Protein AF-Q0BJ98-F1 (afdb_monomer_lite)

InterPro domains:
  IPR025459 Domain of unknown function DUF4279 [PF14106] (2-120)

Radius of gyration: 15.41 Å; chains: 1; bounding box: 39×26×39 Å

pLDDT: mean 92.99, std 4.81, range [72.38, 98.06]

Structure (mmCIF, N/CA/C/O backbone):
data_AF-Q0BJ98-F1
#
_entry.id   AF-Q0BJ98-F1
#
loop_
_atom_site.group_PDB
_atom_site.id
_atom_site.type_symbol
_atom_site.label_atom_id
_atom_site.label_alt_id
_atom_site.label_comp_id
_atom_site.label_asym_id
_atom_site.label_entity_id
_atom_site.label_seq_id
_atom_site.pdbx_PDB_ins_code
_atom_site.Cartn_x
_atom_site.Cartn_y
_atom_site.Cartn_z
_atom_site.occupancy
_atom_site.B_iso_or_equiv
_atom_site.auth_seq_id
_atom_site.auth_comp_id
_atom_site.auth_asym_id
_atom_site.auth_atom_id
_atom_site.pdbx_PDB_model_num
ATOM 1 N N . MET A 1 1 ? -12.342 4.374 11.510 1.00 84.12 1 MET A N 1
ATOM 2 C CA . MET A 1 1 ? -12.083 2.915 11.490 1.00 84.12 1 MET A CA 1
ATOM 3 C C . MET A 1 1 ? -10.706 2.599 12.081 1.00 84.12 1 MET A C 1
ATOM 5 O O . MET A 1 1 ? -9.793 3.388 11.858 1.00 84.12 1 MET A O 1
ATOM 9 N N . HIS A 1 2 ? -10.560 1.517 12.860 1.00 93.19 2 HIS A N 1
ATOM 10 C CA . HIS A 1 2 ? -9.269 1.068 13.419 1.00 93.19 2 HIS A CA 1
ATOM 11 C C . HIS A 1 2 ? -8.462 0.279 12.363 1.00 93.19 2 HIS A C 1
ATOM 13 O O . HIS A 1 2 ? -9.100 -0.462 11.607 1.00 93.19 2 HIS A O 1
ATOM 19 N N . PRO A 1 3 ? -7.113 0.384 12.302 1.00 94.12 3 PRO A N 1
ATOM 20 C CA . PRO A 1 3 ? -6.293 -0.299 11.290 1.00 94.12 3 PRO A CA 1
ATOM 21 C C . PRO A 1 3 ? -6.543 -1.806 11.155 1.00 94.12 3 PRO A C 1
ATOM 23 O O . PRO A 1 3 ? -6.595 -2.307 10.038 1.00 94.12 3 PRO A O 1
ATOM 26 N N . ASP A 1 4 ? -6.784 -2.517 12.259 1.00 95.00 4 ASP A N 1
ATOM 27 C CA . ASP A 1 4 ? -6.998 -3.978 12.253 1.00 95.00 4 ASP A CA 1
ATOM 28 C C . ASP A 1 4 ? -8.205 -4.427 11.418 1.00 95.00 4 ASP A C 1
ATOM 30 O O . ASP A 1 4 ? -8.258 -5.568 10.962 1.00 95.00 4 ASP A O 1
ATOM 34 N N . THR A 1 5 ? -9.150 -3.521 11.157 1.00 94.94 5 THR A N 1
ATOM 35 C CA . THR A 1 5 ? -10.287 -3.791 10.263 1.00 94.94 5 THR A CA 1
ATOM 36 C C . THR A 1 5 ? -9.808 -4.148 8.854 1.00 94.94 5 THR A C 1
ATOM 38 O O . THR A 1 5 ? -10.396 -5.010 8.205 1.00 94.94 5 THR A O 1
ATOM 41 N N . TRP A 1 6 ? -8.720 -3.522 8.393 1.00 96.19 6 TRP A N 1
ATOM 42 C CA . TRP A 1 6 ? -8.119 -3.792 7.088 1.00 96.19 6 TRP A CA 1
ATOM 43 C C . TRP A 1 6 ? -7.315 -5.091 7.086 1.00 96.19 6 TRP A C 1
ATOM 45 O O . TRP A 1 6 ? -7.363 -5.821 6.103 1.00 96.19 6 TRP A O 1
ATOM 55 N N . THR A 1 7 ? -6.666 -5.441 8.201 1.00 96.62 7 THR A N 1
ATOM 56 C CA . THR A 1 7 ? -6.035 -6.761 8.377 1.00 96.62 7 THR A CA 1
ATOM 57 C C . THR A 1 7 ? -7.073 -7.873 8.241 1.00 96.62 7 THR A C 1
ATOM 59 O O . THR A 1 7 ? -6.883 -8.798 7.456 1.00 96.62 7 THR A O 1
ATOM 62 N N . ALA A 1 8 ? -8.199 -7.754 8.954 1.00 95.75 8 ALA A N 1
ATOM 63 C CA . ALA A 1 8 ? -9.292 -8.723 8.885 1.00 95.75 8 ALA A CA 1
ATOM 64 C C . ALA A 1 8 ? -9.922 -8.794 7.485 1.00 95.75 8 ALA A C 1
ATOM 66 O O . ALA A 1 8 ? -10.319 -9.863 7.039 1.00 95.75 8 ALA A O 1
ATOM 67 N N . PHE A 1 9 ? -9.998 -7.661 6.785 1.00 95.44 9 PHE A N 1
ATOM 68 C CA . PHE A 1 9 ? -10.544 -7.600 5.435 1.00 95.44 9 PHE A CA 1
ATOM 69 C C . PHE A 1 9 ? -9.643 -8.245 4.382 1.00 95.44 9 PHE A C 1
ATOM 71 O O . PHE A 1 9 ? -10.079 -9.092 3.604 1.00 95.44 9 PHE A O 1
ATOM 78 N N . PHE A 1 10 ? -8.381 -7.823 4.333 1.00 95.75 10 PHE A N 1
ATOM 79 C CA . PHE A 1 10 ? -7.454 -8.286 3.313 1.00 95.75 10 PHE A CA 1
ATOM 80 C C . PHE A 1 10 ? -6.919 -9.686 3.617 1.00 95.75 10 PHE A C 1
ATOM 82 O O . PHE A 1 10 ? -6.514 -10.379 2.686 1.00 95.75 10 PHE A O 1
ATOM 89 N N . GLY A 1 11 ? -6.939 -10.113 4.886 1.00 96.38 11 GLY A N 1
ATOM 90 C CA . GLY A 1 11 ? -6.283 -11.343 5.335 1.00 96.38 11 GLY A CA 1
ATOM 91 C C . GLY A 1 11 ? -4.756 -11.226 5.307 1.00 96.38 11 GLY A C 1
ATOM 92 O O . GLY A 1 11 ? -4.046 -12.225 5.208 1.00 96.38 11 GLY A O 1
ATOM 93 N N . VAL A 1 12 ? -4.238 -9.996 5.343 1.00 96.12 12 VAL A N 1
ATOM 94 C CA . VAL A 1 12 ? -2.815 -9.674 5.202 1.00 96.12 12 VAL A CA 1
ATOM 95 C C . VAL A 1 12 ? -2.359 -8.915 6.435 1.00 96.12 12 VAL A C 1
ATOM 97 O O . VAL A 1 12 ? -3.031 -7.985 6.875 1.00 96.12 12 VAL A O 1
ATOM 100 N N . PHE A 1 13 ? -1.200 -9.281 6.979 1.00 95.19 13 PHE A N 1
ATOM 101 C CA . PHE A 1 13 ? -0.564 -8.482 8.019 1.00 95.19 13 PHE A CA 1
ATOM 102 C C . PHE A 1 13 ? 0.113 -7.249 7.405 1.00 95.19 13 PHE A C 1
ATOM 104 O O . PHE A 1 13 ? 0.873 -7.394 6.444 1.00 95.19 13 PHE A O 1
ATOM 111 N N . PRO A 1 14 ? -0.151 -6.043 7.935 1.00 95.88 14 PRO A N 1
ATOM 112 C CA . PRO A 1 14 ? 0.465 -4.821 7.442 1.00 95.88 14 PRO A CA 1
ATOM 113 C C . PRO A 1 14 ? 1.960 -4.799 7.751 1.00 95.88 14 PRO A C 1
ATOM 115 O O . PRO A 1 14 ? 2.402 -5.284 8.791 1.00 95.88 14 PRO A O 1
ATOM 118 N N . SER A 1 15 ? 2.723 -4.128 6.895 1.00 94.12 15 SER A N 1
ATOM 119 C CA . SER A 1 15 ? 4.106 -3.749 7.200 1.00 94.12 15 SER A CA 1
ATOM 120 C C . SER A 1 15 ? 4.153 -2.627 8.236 1.00 94.12 15 SER A C 1
ATOM 122 O O . SER A 1 15 ? 5.092 -2.541 9.023 1.00 94.12 15 SER A O 1
ATOM 124 N N . ARG A 1 16 ? 3.129 -1.760 8.255 1.00 92.25 16 ARG A N 1
ATOM 125 C CA . ARG A 1 16 ? 3.055 -0.628 9.177 1.00 92.25 16 ARG A CA 1
ATOM 126 C C . ARG A 1 16 ? 1.622 -0.278 9.546 1.00 92.25 16 ARG A C 1
ATOM 128 O O . ARG A 1 16 ? 0.734 -0.230 8.696 1.00 92.25 16 ARG A O 1
ATOM 135 N N . THR A 1 17 ? 1.423 0.069 10.812 1.00 94.44 17 THR A N 1
ATOM 136 C CA . THR A 1 17 ? 0.177 0.650 11.310 1.00 94.44 17 THR A CA 1
ATOM 137 C C . THR A 1 17 ? 0.446 1.905 12.129 1.00 94.44 17 THR A C 1
ATOM 139 O O . THR A 1 17 ? 1.503 2.075 12.738 1.00 94.44 17 THR A O 1
ATOM 142 N N . ILE A 1 18 ? -0.523 2.814 12.127 1.00 94.81 18 ILE A N 1
ATOM 143 C CA . ILE A 1 18 ? -0.594 3.934 13.067 1.00 94.81 18 ILE A CA 1
ATOM 144 C C . ILE A 1 18 ? -2.019 3.953 13.595 1.00 94.81 18 ILE A C 1
ATOM 146 O O . ILE A 1 18 ? -2.960 3.915 12.808 1.00 94.81 18 ILE A O 1
ATOM 150 N N . THR A 1 19 ? -2.183 4.049 14.909 1.00 95.31 19 THR A N 1
ATOM 151 C CA . THR A 1 19 ? -3.493 4.270 15.526 1.00 95.31 19 THR A CA 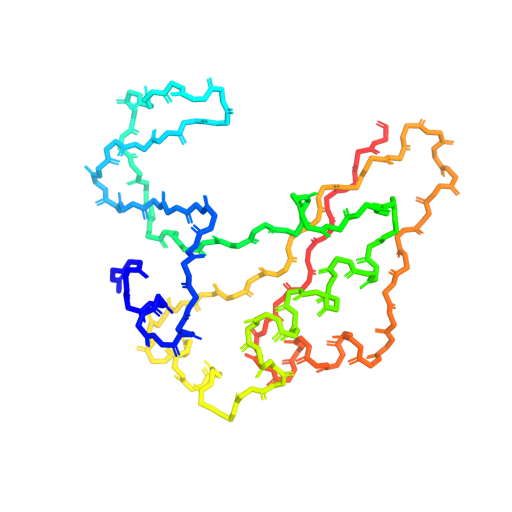1
ATOM 152 C C . THR A 1 19 ? -3.561 5.704 16.028 1.00 95.31 19 THR A C 1
ATOM 154 O O . THR A 1 19 ? -2.668 6.170 16.741 1.00 95.31 19 THR A O 1
ATOM 157 N N . ARG A 1 20 ? -4.632 6.414 15.668 1.00 94.50 20 ARG A N 1
ATOM 158 C CA . ARG A 1 20 ? -4.874 7.785 16.116 1.00 94.50 20 ARG A CA 1
ATOM 159 C C . ARG A 1 20 ? -4.815 7.851 17.644 1.00 94.50 20 ARG A C 1
ATOM 161 O O . ARG A 1 20 ? -5.413 7.028 18.329 1.00 94.50 20 ARG A O 1
ATOM 168 N N . GLY A 1 21 ? -4.098 8.842 18.165 1.00 95.38 21 GLY A N 1
ATOM 169 C CA . GLY A 1 21 ? -3.944 9.061 19.603 1.00 95.38 21 GLY A CA 1
ATOM 170 C C . GLY A 1 21 ? -2.895 8.175 20.283 1.00 95.38 21 GLY A C 1
ATOM 171 O O . GLY A 1 21 ? -2.591 8.419 21.445 1.00 95.38 21 GLY A O 1
ATOM 172 N N . LYS A 1 22 ? -2.300 7.193 19.589 1.00 93.25 22 LYS A N 1
ATOM 173 C CA . LYS A 1 22 ? -1.262 6.315 20.154 1.00 93.25 22 LYS A CA 1
ATOM 174 C C . LYS A 1 22 ? 0.134 6.656 19.613 1.00 93.25 22 LYS A C 1
ATOM 176 O O . LYS A 1 22 ? 0.247 7.085 18.460 1.00 93.25 22 LYS A O 1
ATOM 181 N N . PRO A 1 23 ? 1.204 6.472 20.407 1.00 93.06 23 PRO A N 1
ATOM 182 C CA . PRO A 1 23 ? 2.573 6.474 19.896 1.00 93.06 23 PRO A CA 1
ATOM 183 C C . PRO A 1 23 ? 2.770 5.403 18.812 1.00 93.06 23 PRO A C 1
ATOM 185 O O . PRO A 1 23 ? 2.114 4.362 18.839 1.00 93.06 23 PRO A O 1
ATOM 188 N N . TYR A 1 24 ? 3.670 5.650 17.861 1.00 90.88 24 TYR A N 1
ATOM 189 C CA . TYR A 1 24 ? 3.976 4.726 16.761 1.00 90.88 24 TYR A CA 1
ATOM 190 C C . TYR A 1 24 ? 5.475 4.720 16.451 1.00 90.88 24 TYR A C 1
ATOM 192 O O . TYR A 1 24 ? 6.180 5.678 16.770 1.00 90.88 24 TYR A O 1
ATOM 200 N N . LEU A 1 25 ? 5.970 3.641 15.839 1.00 89.19 25 LEU A N 1
ATOM 201 C CA . LEU A 1 25 ? 7.379 3.526 15.463 1.00 89.19 25 LEU A CA 1
ATOM 202 C C . LEU A 1 25 ? 7.698 4.399 14.241 1.00 89.19 25 LEU A C 1
ATOM 204 O O . LEU A 1 25 ? 6.978 4.417 13.235 1.00 89.19 25 LEU A O 1
ATOM 208 N N . LEU A 1 26 ? 8.796 5.140 14.347 1.00 86.31 26 LEU A N 1
ATOM 209 C CA . LEU A 1 26 ? 9.406 5.872 13.245 1.00 86.31 26 LEU A CA 1
ATOM 210 C C . LEU A 1 26 ? 10.194 4.907 12.344 1.00 86.31 26 LEU A C 1
ATOM 212 O O . LEU A 1 26 ? 10.556 3.824 12.802 1.00 86.31 26 LEU A O 1
ATOM 216 N N . PRO A 1 27 ? 10.535 5.303 11.100 1.00 80.94 27 PRO A N 1
ATOM 217 C CA . PRO A 1 27 ? 11.389 4.491 10.225 1.00 80.94 27 PRO A CA 1
ATOM 218 C C . PRO A 1 27 ? 12.728 4.083 10.862 1.00 80.94 27 PRO A C 1
ATOM 220 O O . PRO A 1 27 ? 13.281 3.047 10.525 1.00 80.94 27 PRO A O 1
ATOM 223 N N . SER A 1 28 ? 13.224 4.861 11.829 1.00 84.31 28 SER A N 1
ATOM 224 C CA . SER A 1 28 ? 14.424 4.548 12.616 1.00 84.31 28 SER A CA 1
ATOM 225 C C . SER A 1 28 ? 14.230 3.465 13.688 1.00 84.31 28 SER A C 1
ATOM 227 O O . SER A 1 28 ? 15.155 3.194 14.447 1.00 84.31 28 SER A O 1
ATOM 229 N N . GLY A 1 29 ? 13.028 2.902 13.835 1.00 85.00 29 GLY A N 1
ATOM 230 C CA . GLY A 1 29 ? 12.680 1.944 14.891 1.00 85.00 29 GLY A CA 1
ATOM 231 C C . GLY A 1 29 ? 12.420 2.578 16.263 1.00 85.00 29 GLY A C 1
ATOM 232 O O . GLY A 1 29 ? 12.035 1.888 17.201 1.00 85.00 29 GLY A O 1
ATOM 233 N N . ARG A 1 30 ? 12.585 3.899 16.406 1.00 90.06 30 ARG A N 1
ATOM 234 C CA . ARG A 1 30 ? 12.297 4.614 17.658 1.00 90.06 30 ARG A CA 1
ATOM 235 C C . ARG A 1 30 ? 10.802 4.868 17.815 1.00 90.06 30 ARG A C 1
ATOM 237 O O . ARG A 1 30 ? 10.130 5.232 16.851 1.00 90.06 30 ARG A O 1
ATOM 244 N N . LEU A 1 31 ? 10.297 4.774 19.045 1.00 90.25 31 LEU A N 1
ATOM 245 C CA . LEU A 1 31 ? 8.935 5.199 19.355 1.00 90.25 31 LEU A CA 1
ATOM 246 C C . LEU A 1 31 ? 8.826 6.726 19.243 1.00 90.25 31 LEU A C 1
ATOM 248 O O . LEU A 1 31 ? 9.595 7.467 19.858 1.00 90.25 31 LEU A O 1
ATOM 252 N N . GLY A 1 32 ? 7.882 7.196 18.432 1.00 87.38 32 GLY A N 1
ATOM 253 C CA . GLY A 1 32 ? 7.607 8.615 18.262 1.00 87.38 32 GLY A CA 1
ATOM 254 C C . GLY A 1 32 ? 7.031 9.231 19.536 1.00 87.38 32 GLY A C 1
ATOM 255 O O . GLY A 1 32 ? 6.141 8.665 20.164 1.00 87.38 32 GLY A O 1
ATOM 256 N N . SER A 1 33 ? 7.504 10.426 19.891 1.00 86.06 33 SER A N 1
ATOM 257 C CA . SER A 1 33 ? 7.009 11.187 21.048 1.00 86.06 33 SER A CA 1
ATOM 258 C C . SER A 1 33 ? 5.643 11.837 20.813 1.00 86.06 33 SER A C 1
ATOM 260 O O . SER A 1 33 ? 4.963 12.212 21.765 1.00 86.06 33 SER A O 1
ATOM 262 N N . ARG A 1 34 ? 5.229 11.988 19.549 1.00 88.81 34 ARG A N 1
ATOM 263 C CA . ARG A 1 34 ? 3.931 12.560 19.173 1.00 88.81 34 ARG A CA 1
ATOM 264 C C . ARG A 1 34 ? 2.943 11.445 18.824 1.00 88.81 34 ARG A C 1
ATOM 266 O O . ARG A 1 34 ? 3.302 10.566 18.036 1.00 88.81 34 ARG A O 1
ATOM 273 N N . PRO A 1 35 ? 1.701 11.495 19.335 1.00 91.12 35 PRO A N 1
ATOM 274 C CA . PRO A 1 35 ? 0.687 10.515 18.981 1.00 91.12 35 PRO A CA 1
ATOM 275 C C . PRO A 1 35 ? 0.329 10.597 17.492 1.00 91.12 35 PRO A C 1
ATOM 277 O O . PRO A 1 35 ? 0.391 11.661 16.867 1.00 91.12 35 PRO A O 1
ATOM 280 N N . GLY A 1 36 ? -0.072 9.461 16.921 1.00 90.00 36 GLY A N 1
ATOM 281 C CA . GLY A 1 36 ? -0.562 9.374 15.552 1.00 90.00 36 GLY A CA 1
ATOM 282 C C . GLY A 1 36 ? -1.771 10.283 15.330 1.00 90.00 36 GLY A C 1
ATOM 283 O O . GLY A 1 36 ? -2.703 10.308 16.134 1.00 90.00 36 GLY A O 1
ATOM 284 N N . LYS A 1 37 ? -1.780 11.025 14.219 1.00 92.31 37 LYS A N 1
ATOM 285 C CA . LYS A 1 37 ? -2.900 11.914 13.854 1.00 92.31 37 LYS A CA 1
ATOM 286 C C . LYS A 1 37 ? -4.032 11.178 13.123 1.00 92.31 37 LYS A C 1
ATOM 288 O O . LYS A 1 37 ? -5.177 11.628 13.111 1.00 92.31 37 LYS A O 1
ATOM 293 N N . LEU A 1 38 ? -3.726 10.029 12.526 1.00 93.12 38 LEU A N 1
ATOM 294 C CA . LEU A 1 38 ? -4.635 9.257 11.682 1.00 93.12 38 LEU A CA 1
ATOM 295 C C . LEU A 1 38 ? -4.514 7.757 11.956 1.00 93.12 38 LEU A C 1
ATOM 297 O O . LEU A 1 38 ? -3.554 7.318 12.587 1.00 93.12 38 LEU A O 1
ATOM 301 N N . ASN A 1 39 ? -5.500 6.997 11.481 1.00 95.81 39 ASN A N 1
ATOM 302 C CA . ASN A 1 39 ? -5.440 5.540 11.460 1.00 95.81 39 ASN A CA 1
ATOM 303 C C . ASN A 1 39 ? -4.848 5.099 10.120 1.00 95.81 39 ASN A C 1
ATOM 305 O O . ASN A 1 39 ? -5.482 5.293 9.086 1.00 95.81 39 ASN A O 1
ATOM 309 N N . LEU A 1 40 ? -3.627 4.567 10.147 1.00 95.62 40 LEU A N 1
ATOM 310 C CA . LEU A 1 40 ? -2.908 4.072 8.976 1.00 95.62 40 LEU A CA 1
ATOM 311 C C . LEU A 1 40 ? -2.853 2.552 9.028 1.00 95.62 40 LEU A C 1
ATOM 313 O O . LEU A 1 40 ? -2.514 1.980 10.064 1.00 95.62 40 LEU A O 1
ATOM 317 N N . TRP A 1 41 ? -3.097 1.934 7.884 1.00 97.12 41 TRP A N 1
ATOM 318 C CA . TRP A 1 41 ? -2.751 0.553 7.595 1.00 97.12 41 TRP A CA 1
ATOM 319 C C . TRP A 1 41 ? -1.992 0.559 6.269 1.00 97.12 41 TRP A C 1
ATOM 321 O O . TRP A 1 41 ? -2.490 1.119 5.294 1.00 97.12 41 TRP A O 1
ATOM 331 N N . ALA A 1 42 ? -0.771 0.031 6.248 1.00 96.06 42 ALA A N 1
ATOM 332 C CA . ALA A 1 42 ? 0.096 0.089 5.079 1.00 96.06 42 ALA A CA 1
ATOM 333 C C . ALA A 1 42 ? 0.852 -1.224 4.868 1.00 96.06 42 ALA A C 1
ATOM 335 O O . ALA A 1 42 ? 1.216 -1.921 5.819 1.00 96.06 42 ALA A O 1
ATOM 336 N N . LEU A 1 43 ? 1.121 -1.513 3.598 1.00 96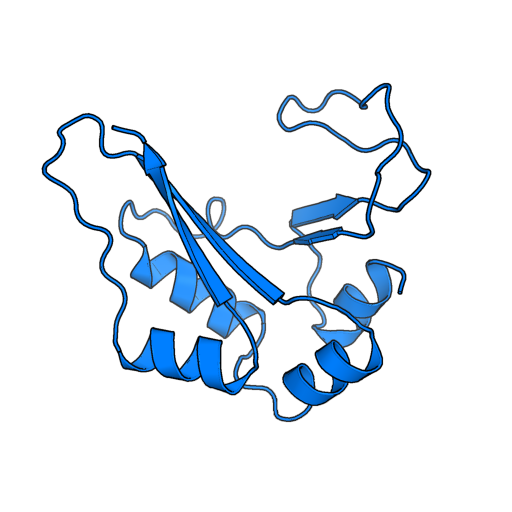.56 43 LEU A N 1
ATOM 337 C CA . LEU A 1 43 ? 1.876 -2.664 3.135 1.00 96.56 43 LEU A CA 1
ATOM 338 C C . LEU A 1 43 ? 3.028 -2.179 2.255 1.00 96.56 43 LEU A C 1
ATOM 340 O O . LEU A 1 43 ? 2.836 -1.328 1.389 1.00 96.56 43 LEU A O 1
ATOM 344 N N . GLU A 1 44 ? 4.215 -2.729 2.478 1.00 95.94 44 GLU A N 1
ATOM 345 C CA . GLU A 1 44 ? 5.423 -2.382 1.739 1.00 95.94 44 GLU A CA 1
ATOM 346 C C . GLU A 1 44 ? 5.839 -3.531 0.820 1.00 95.94 44 GLU A C 1
ATOM 348 O O . GLU A 1 44 ? 5.808 -4.705 1.190 1.00 95.94 44 GLU A O 1
ATOM 353 N N . SER A 1 45 ? 6.261 -3.184 -0.393 1.00 96.81 45 SER A N 1
ATOM 354 C CA . SER A 1 45 ? 6.780 -4.132 -1.383 1.00 96.81 45 SER A CA 1
ATOM 355 C C . SER A 1 45 ? 8.300 -4.293 -1.312 1.00 96.81 45 SER A C 1
ATOM 357 O O . SER A 1 45 ? 8.820 -5.318 -1.741 1.00 96.81 45 SER A O 1
ATOM 359 N N . LYS A 1 46 ? 9.020 -3.308 -0.755 1.00 93.44 46 LYS A N 1
ATOM 360 C CA . LYS A 1 46 ? 10.493 -3.268 -0.704 1.00 93.44 46 LYS A CA 1
ATOM 361 C C . LYS A 1 46 ? 11.139 -4.534 -0.113 1.00 93.44 46 LYS A C 1
ATOM 363 O O . LYS A 1 46 ? 12.138 -4.972 -0.675 1.00 93.44 46 LYS A O 1
ATOM 368 N N . PRO A 1 47 ? 10.608 -5.159 0.958 1.00 93.00 47 PRO A N 1
ATOM 369 C CA . PRO A 1 47 ? 11.195 -6.392 1.487 1.00 93.00 47 PRO A CA 1
ATOM 370 C C . PRO A 1 47 ? 11.021 -7.616 0.574 1.00 93.00 47 PRO A C 1
ATOM 372 O O . PRO A 1 47 ? 11.751 -8.586 0.737 1.00 93.00 47 PRO A O 1
ATOM 375 N N . ALA A 1 48 ? 10.048 -7.593 -0.344 1.00 95.62 48 ALA A N 1
ATOM 376 C CA . ALA A 1 48 ? 9.663 -8.745 -1.162 1.00 95.62 48 ALA A CA 1
ATOM 377 C C . ALA A 1 48 ? 10.080 -8.628 -2.638 1.00 95.62 48 ALA A C 1
ATOM 379 O O . ALA A 1 48 ? 10.168 -9.636 -3.334 1.00 95.62 48 ALA A O 1
ATOM 380 N N . VAL A 1 49 ? 10.313 -7.410 -3.133 1.00 97.00 49 VAL A N 1
ATOM 381 C CA . VAL A 1 49 ? 10.612 -7.140 -4.543 1.00 97.00 49 VAL A CA 1
ATOM 382 C C . VAL A 1 49 ? 12.005 -6.528 -4.664 1.00 97.00 49 VAL A C 1
ATOM 384 O O . VAL A 1 49 ? 12.232 -5.387 -4.265 1.00 97.00 49 VAL A O 1
ATOM 387 N N . HIS A 1 50 ? 12.930 -7.280 -5.262 1.00 94.88 50 HIS A N 1
ATOM 388 C CA . HIS A 1 50 ? 14.289 -6.834 -5.580 1.00 94.88 50 HIS A CA 1
ATOM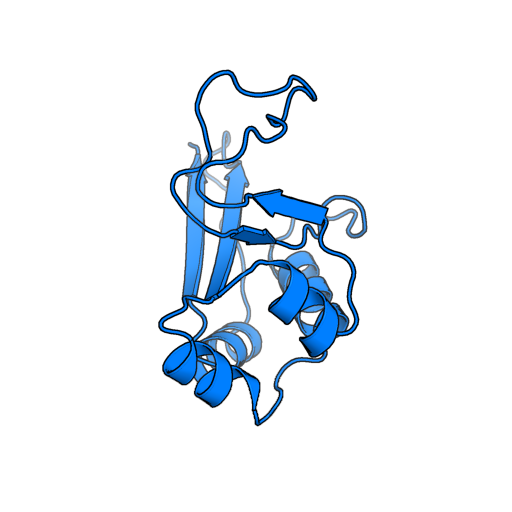 389 C C . HIS A 1 50 ? 14.348 -6.262 -7.000 1.00 94.88 50 HIS A C 1
ATOM 391 O O . HIS A 1 50 ? 14.904 -6.862 -7.918 1.00 94.88 50 HIS A O 1
ATOM 397 N N . SER A 1 51 ? 13.713 -5.112 -7.197 1.00 92.44 51 SER A N 1
ATOM 398 C CA . SER A 1 51 ? 13.755 -4.365 -8.451 1.00 92.44 51 SER A CA 1
ATOM 399 C C . SER A 1 51 ? 13.810 -2.878 -8.146 1.00 92.44 51 SER A C 1
ATOM 401 O O . SER A 1 51 ? 13.348 -2.429 -7.106 1.00 92.44 51 SER A O 1
ATOM 403 N N . ASP A 1 52 ? 14.385 -2.115 -9.059 1.00 90.19 52 ASP A N 1
ATOM 404 C CA . ASP A 1 52 ? 14.411 -0.660 -9.026 1.00 90.19 52 ASP A CA 1
ATOM 405 C C . ASP A 1 52 ? 13.319 -0.048 -9.927 1.00 90.19 52 ASP A C 1
ATOM 407 O O . ASP A 1 52 ? 13.272 1.166 -10.107 1.00 90.19 52 ASP A O 1
ATOM 411 N N . ARG A 1 53 ? 12.447 -0.885 -10.509 1.00 93.12 53 ARG A N 1
ATOM 412 C CA . ARG A 1 53 ? 11.327 -0.493 -11.376 1.00 93.12 53 ARG A CA 1
ATOM 413 C C . ARG A 1 53 ? 10.025 -0.476 -10.585 1.00 93.12 53 ARG A C 1
ATOM 415 O O . ARG A 1 53 ? 9.735 -1.433 -9.880 1.00 93.12 53 ARG A O 1
ATOM 422 N N . LEU A 1 54 ? 9.188 0.545 -10.782 1.00 95.62 54 LEU A N 1
ATOM 423 C CA . LEU A 1 54 ? 7.921 0.703 -10.053 1.00 95.62 54 LEU A CA 1
ATOM 424 C C . LEU A 1 54 ? 6.883 -0.399 -10.353 1.00 95.62 54 LEU A C 1
ATOM 426 O O . LEU A 1 54 ? 6.267 -0.930 -9.432 1.00 95.62 54 LEU A O 1
ATOM 430 N N . GLU A 1 55 ? 6.694 -0.775 -11.619 1.00 96.56 55 GLU A N 1
ATOM 431 C CA . GLU A 1 55 ? 5.657 -1.739 -12.027 1.00 96.56 55 GLU A CA 1
ATOM 432 C C . GLU A 1 55 ? 5.701 -3.084 -11.251 1.00 96.56 55 GLU A C 1
ATOM 434 O O . GLU A 1 55 ? 4.655 -3.492 -10.744 1.00 96.56 55 GLU A O 1
ATOM 439 N N . PRO A 1 56 ? 6.857 -3.762 -11.067 1.00 97.62 56 PRO A N 1
ATOM 440 C CA . PRO A 1 56 ? 6.954 -4.944 -10.201 1.00 97.62 56 PRO A CA 1
ATOM 441 C C . PRO A 1 56 ? 6.437 -4.744 -8.770 1.00 97.62 56 PRO A C 1
ATOM 443 O O . PRO A 1 56 ? 5.770 -5.624 -8.228 1.00 97.62 56 PRO A O 1
ATOM 446 N N . HIS A 1 57 ? 6.702 -3.585 -8.159 1.00 97.75 57 HIS A N 1
ATOM 447 C CA . HIS A 1 57 ? 6.213 -3.276 -6.815 1.00 97.75 57 HIS A CA 1
ATOM 448 C C . HIS A 1 57 ? 4.692 -3.110 -6.786 1.00 97.75 57 HIS A C 1
ATOM 450 O O . HIS A 1 57 ? 4.048 -3.595 -5.856 1.00 97.75 57 HIS A O 1
ATOM 456 N N . LEU A 1 58 ? 4.116 -2.445 -7.793 1.00 98.06 58 LEU A N 1
ATOM 457 C CA . LEU A 1 58 ? 2.666 -2.273 -7.898 1.00 98.06 58 LEU A CA 1
ATOM 458 C C . LEU A 1 58 ? 1.963 -3.616 -8.098 1.00 98.06 58 LEU A C 1
ATOM 460 O O . LEU A 1 58 ? 0.994 -3.893 -7.396 1.00 98.06 58 LEU A O 1
ATOM 464 N N . ARG A 1 59 ? 2.489 -4.475 -8.981 1.00 97.75 59 ARG A N 1
ATOM 465 C CA . ARG A 1 59 ? 1.951 -5.827 -9.203 1.00 97.75 59 ARG A CA 1
ATOM 466 C C . ARG A 1 59 ? 1.985 -6.667 -7.938 1.00 97.75 59 ARG A C 1
ATOM 468 O O . ARG A 1 59 ? 0.963 -7.226 -7.568 1.00 97.75 59 ARG A O 1
ATOM 475 N N . TYR A 1 60 ? 3.104 -6.660 -7.215 1.00 98.06 60 TYR A N 1
ATOM 476 C CA . TYR A 1 60 ? 3.192 -7.354 -5.931 1.00 98.06 60 TYR A CA 1
ATOM 477 C C . TYR A 1 60 ? 2.104 -6.901 -4.946 1.00 98.06 60 TYR A C 1
ATOM 479 O O . TYR A 1 60 ? 1.477 -7.735 -4.302 1.00 98.06 60 TYR A O 1
ATOM 487 N N . LEU A 1 61 ? 1.858 -5.592 -4.820 1.00 98.06 61 LEU A N 1
ATOM 488 C CA . LEU A 1 61 ? 0.822 -5.076 -3.918 1.00 98.06 61 LEU A CA 1
ATOM 489 C C . LEU A 1 61 ? -0.588 -5.462 -4.383 1.00 98.06 61 LEU A C 1
ATOM 491 O O . LEU A 1 61 ? -1.414 -5.844 -3.555 1.00 98.06 61 LEU A O 1
ATOM 495 N N . ILE A 1 62 ? -0.848 -5.386 -5.691 1.00 97.62 62 ILE A N 1
ATOM 496 C CA . ILE A 1 62 ? -2.108 -5.810 -6.312 1.00 97.62 62 ILE A CA 1
ATOM 497 C C . ILE A 1 62 ? -2.369 -7.288 -6.020 1.00 97.62 62 ILE A C 1
ATOM 499 O O . ILE A 1 62 ? -3.421 -7.618 -5.476 1.00 97.62 62 ILE A O 1
ATOM 503 N N . ASP A 1 63 ? -1.387 -8.151 -6.267 1.00 97.38 63 ASP A N 1
ATOM 504 C CA . ASP A 1 63 ? -1.493 -9.591 -6.038 1.00 97.38 63 ASP A CA 1
ATOM 505 C C . ASP A 1 63 ? -1.653 -9.906 -4.548 1.00 97.38 63 ASP A C 1
ATOM 507 O O . ASP A 1 63 ? -2.521 -10.687 -4.147 1.00 97.38 63 ASP A O 1
ATOM 511 N N . ARG A 1 64 ? -0.856 -9.253 -3.690 1.00 96.94 64 ARG A N 1
ATOM 512 C CA . ARG A 1 64 ? -0.865 -9.497 -2.244 1.00 96.94 64 ARG A CA 1
ATOM 513 C C . ARG A 1 64 ? -2.191 -9.113 -1.600 1.00 96.94 64 ARG A C 1
ATOM 515 O O . ARG A 1 64 ? -2.599 -9.765 -0.641 1.00 96.94 64 ARG A O 1
ATOM 522 N N . LEU A 1 65 ? -2.847 -8.081 -2.123 1.00 96.69 65 LEU A N 1
ATOM 523 C CA . LEU A 1 65 ? -4.181 -7.648 -1.712 1.00 96.69 65 LEU A CA 1
ATOM 524 C C . LEU A 1 65 ? -5.296 -8.316 -2.532 1.00 96.69 65 LEU A C 1
ATOM 526 O O . LEU A 1 65 ? -6.468 -8.080 -2.250 1.00 96.69 65 LEU A O 1
ATOM 530 N N . SER A 1 66 ? -4.955 -9.173 -3.497 1.00 96.38 66 SER A N 1
ATOM 531 C CA . SER A 1 66 ? -5.882 -9.860 -4.406 1.00 96.38 66 SER A CA 1
ATOM 532 C C . SER A 1 66 ? -6.827 -8.891 -5.124 1.00 96.38 66 SER A C 1
ATOM 534 O O . SER A 1 66 ? -8.039 -9.068 -5.083 1.00 96.38 66 SER A O 1
ATOM 536 N N . LEU A 1 67 ? -6.279 -7.820 -5.700 1.00 95.88 67 LEU A N 1
ATOM 537 C CA . LEU A 1 67 ? -7.046 -6.785 -6.391 1.00 95.88 67 LEU A CA 1
ATOM 538 C C . LEU A 1 67 ? -7.246 -7.128 -7.883 1.00 95.88 67 LEU A C 1
ATOM 540 O O . LEU A 1 67 ? -6.351 -7.715 -8.490 1.00 95.88 67 LEU A O 1
ATOM 544 N N . PRO A 1 68 ? -8.367 -6.706 -8.498 1.00 94.12 68 PRO A N 1
ATOM 545 C CA . PRO A 1 68 ? -9.482 -6.002 -7.866 1.00 94.12 68 PRO A CA 1
ATOM 546 C C . PRO A 1 68 ? -10.319 -6.944 -6.985 1.00 94.12 68 PRO A C 1
ATOM 548 O O . PRO A 1 68 ? -10.458 -8.126 -7.281 1.00 94.12 68 PRO A O 1
ATOM 551 N N . ARG A 1 69 ? -10.896 -6.401 -5.908 1.00 92.94 69 ARG A N 1
ATOM 552 C CA . ARG A 1 69 ? -11.988 -7.051 -5.170 1.00 92.94 69 ARG A CA 1
ATOM 553 C C . ARG A 1 69 ? -13.220 -6.169 -5.283 1.00 92.94 69 ARG A C 1
ATOM 555 O O . ARG A 1 69 ? -13.105 -4.955 -5.098 1.00 92.94 69 ARG A O 1
ATOM 562 N N . ASP A 1 70 ? -14.370 -6.777 -5.537 1.00 85.44 70 ASP A N 1
ATOM 563 C CA . ASP A 1 70 ? -15.614 -6.051 -5.814 1.00 85.44 70 ASP A CA 1
ATOM 564 C C . ASP A 1 70 ? -16.056 -5.156 -4.645 1.00 85.44 70 ASP A C 1
ATOM 566 O O . ASP A 1 70 ? -16.626 -4.085 -4.844 1.00 85.44 70 ASP A O 1
ATOM 570 N N . ASP A 1 71 ? -15.735 -5.551 -3.413 1.00 92.31 71 ASP A N 1
ATOM 571 C CA . ASP A 1 71 ? -16.156 -4.879 -2.185 1.00 92.31 71 ASP A CA 1
ATOM 572 C C . ASP A 1 71 ? -15.155 -3.840 -1.651 1.00 92.31 71 ASP A C 1
ATOM 574 O O . ASP A 1 71 ? -15.489 -3.080 -0.739 1.00 92.31 71 ASP A O 1
ATOM 578 N N . VAL A 1 72 ? -13.939 -3.752 -2.210 1.00 94.44 72 VAL A N 1
ATOM 579 C CA . VAL A 1 72 ? -12.905 -2.811 -1.734 1.00 94.44 72 VAL A CA 1
ATOM 580 C C . VAL A 1 72 ? -13.387 -1.371 -1.845 1.00 94.44 72 VAL A C 1
ATOM 582 O O . VAL A 1 72 ? -13.278 -0.620 -0.875 1.00 94.44 72 VAL A O 1
ATOM 585 N N . ARG A 1 73 ? -13.943 -0.990 -3.000 1.00 94.19 73 ARG A N 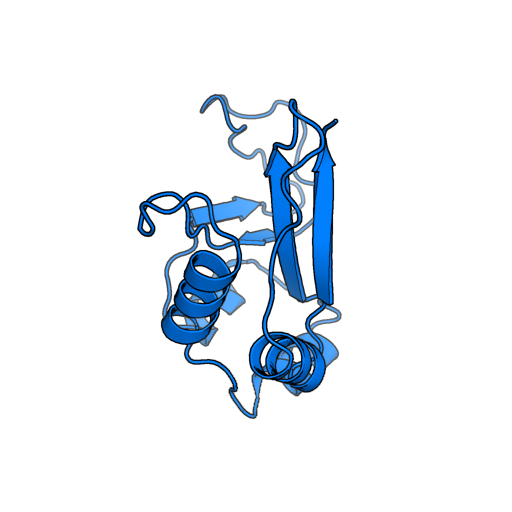1
ATOM 586 C CA . ARG A 1 73 ? -14.373 0.389 -3.249 1.00 94.19 73 ARG A CA 1
ATOM 587 C C . ARG A 1 73 ? -15.491 0.805 -2.298 1.00 94.19 73 ARG A C 1
ATOM 589 O O . ARG A 1 73 ? -15.350 1.793 -1.581 1.00 94.19 73 ARG A O 1
ATOM 596 N N . GLU A 1 74 ? -16.560 0.015 -2.244 1.00 94.38 74 GLU A N 1
ATOM 597 C CA . GLU A 1 74 ? -17.691 0.270 -1.350 1.00 94.38 74 GLU A CA 1
ATOM 598 C C . GLU A 1 74 ? -17.229 0.344 0.112 1.00 94.38 74 GLU A C 1
ATOM 600 O O . GLU A 1 74 ? -17.679 1.192 0.887 1.00 94.38 74 GLU A O 1
ATOM 605 N N . ARG A 1 75 ? -16.288 -0.519 0.509 1.00 94.44 75 ARG A N 1
ATOM 606 C CA . ARG A 1 75 ? -15.770 -0.531 1.873 1.00 94.44 75 ARG A CA 1
ATOM 607 C C . ARG A 1 75 ? -14.924 0.697 2.200 1.00 94.44 75 ARG A C 1
ATOM 609 O O . ARG A 1 75 ? -15.027 1.194 3.321 1.00 94.44 75 ARG A O 1
ATOM 616 N N . ILE A 1 76 ? -14.118 1.193 1.260 1.00 94.19 76 ILE A N 1
ATOM 617 C CA . ILE A 1 76 ? -13.370 2.453 1.403 1.00 94.19 76 ILE A CA 1
ATOM 618 C C . ILE A 1 76 ? -14.343 3.623 1.583 1.00 94.19 76 ILE A C 1
ATOM 620 O O . ILE A 1 76 ? -14.173 4.407 2.517 1.00 94.19 76 ILE A O 1
ATOM 624 N N . GLU A 1 77 ? -15.381 3.696 0.748 1.00 94.06 77 GLU A N 1
ATOM 625 C CA . GLU A 1 77 ? -16.396 4.756 0.785 1.00 94.06 77 GLU A CA 1
ATOM 626 C C . GLU A 1 77 ? -17.180 4.740 2.109 1.00 94.06 77 GLU A C 1
ATOM 628 O O . GLU A 1 77 ? -17.237 5.750 2.810 1.00 94.06 77 GLU A O 1
ATOM 633 N N . ARG A 1 78 ? -17.693 3.575 2.536 1.00 94.19 78 ARG A N 1
ATOM 634 C CA . ARG A 1 78 ? -18.394 3.412 3.829 1.00 94.19 78 ARG A CA 1
ATOM 635 C C . ARG A 1 78 ? -17.522 3.752 5.039 1.00 94.19 78 ARG A C 1
ATOM 637 O O . ARG A 1 78 ? -18.040 4.109 6.095 1.00 94.19 78 ARG A O 1
ATOM 644 N N . ALA A 1 79 ? -16.207 3.589 4.916 1.00 92.19 79 ALA A N 1
ATOM 645 C CA . ALA A 1 79 ? -15.253 3.863 5.982 1.00 92.19 79 ALA A CA 1
ATOM 646 C C . ALA A 1 79 ? -14.797 5.330 6.050 1.00 92.19 79 ALA A C 1
ATOM 648 O O . ALA A 1 79 ? -14.038 5.649 6.973 1.00 92.19 79 ALA A O 1
ATOM 649 N N . ASP A 1 80 ? -15.197 6.170 5.083 1.00 93.25 80 ASP A N 1
ATOM 650 C CA . ASP A 1 80 ? -14.593 7.484 4.808 1.00 93.25 80 ASP A CA 1
ATOM 651 C C . ASP A 1 80 ? -13.052 7.398 4.779 1.00 93.25 80 ASP A C 1
ATOM 653 O O . ASP A 1 80 ? -12.314 8.172 5.397 1.00 93.25 80 ASP A O 1
ATOM 657 N N . ALA A 1 81 ? -12.548 6.342 4.137 1.00 94.62 81 ALA A N 1
ATOM 658 C CA . ALA A 1 81 ? -11.128 6.050 4.034 1.00 94.62 81 ALA A CA 1
ATOM 659 C C . ALA A 1 81 ? -10.576 6.484 2.672 1.00 94.62 81 ALA A C 1
ATOM 661 O O . ALA A 1 81 ? -11.305 6.827 1.745 1.00 94.62 81 ALA A O 1
ATOM 662 N N . ARG A 1 82 ? -9.248 6.453 2.539 1.00 95.31 82 ARG A N 1
ATOM 663 C CA . ARG A 1 82 ? -8.558 6.675 1.264 1.00 95.31 82 ARG A CA 1
ATOM 664 C C . ARG A 1 82 ? -7.526 5.583 1.055 1.00 95.31 82 ARG A C 1
ATOM 666 O O . ARG A 1 82 ? -6.772 5.274 1.978 1.00 95.31 82 ARG A O 1
ATOM 673 N N . MET A 1 83 ? -7.473 5.041 -0.157 1.00 95.94 83 MET A N 1
ATOM 674 C CA . MET A 1 83 ? -6.455 4.082 -0.570 1.00 95.94 83 MET A CA 1
ATOM 675 C C . MET A 1 83 ? -5.463 4.760 -1.511 1.00 95.94 83 MET A C 1
ATOM 677 O O . MET A 1 83 ? -5.850 5.426 -2.470 1.00 95.94 83 MET A O 1
ATOM 681 N N . ARG A 1 84 ? -4.170 4.594 -1.231 1.00 96.81 84 ARG A N 1
ATOM 682 C CA . ARG A 1 84 ? -3.090 5.185 -2.021 1.00 96.81 84 ARG A CA 1
ATOM 683 C C . ARG A 1 84 ? -2.005 4.152 -2.287 1.00 96.81 84 ARG A C 1
ATOM 685 O O . ARG A 1 84 ? -1.556 3.483 -1.360 1.00 96.81 84 ARG A O 1
ATOM 692 N N . PHE A 1 85 ? -1.558 4.088 -3.533 1.00 97.38 85 PHE A N 1
ATOM 693 C CA . PHE A 1 85 ? -0.292 3.484 -3.922 1.00 97.38 85 PHE A CA 1
ATOM 694 C C . PHE A 1 85 ? 0.736 4.607 -3.959 1.00 97.38 85 PHE A C 1
ATOM 696 O O . PHE A 1 85 ? 0.601 5.532 -4.753 1.00 97.38 85 PHE A O 1
ATOM 703 N N . PHE A 1 86 ? 1.713 4.563 -3.059 1.00 95.69 86 PHE A N 1
ATOM 704 C CA . PHE A 1 86 ? 2.716 5.614 -2.917 1.00 95.69 86 PHE A CA 1
ATOM 705 C C . PHE A 1 86 ? 4.099 5.076 -3.272 1.00 95.69 86 PHE A C 1
ATOM 707 O O . PHE A 1 86 ? 4.503 4.028 -2.763 1.00 95.69 86 PHE A O 1
ATOM 714 N N . CYS A 1 87 ? 4.830 5.804 -4.110 1.00 94.00 87 CYS A N 1
ATOM 715 C CA . CYS A 1 87 ? 6.220 5.523 -4.432 1.00 94.00 87 CYS A CA 1
ATOM 716 C C . CYS A 1 87 ? 7.061 6.778 -4.218 1.00 94.00 87 CYS A C 1
ATOM 718 O O . CYS A 1 87 ? 6.821 7.793 -4.863 1.00 94.00 87 CYS A O 1
ATOM 720 N N . TYR A 1 88 ? 8.064 6.675 -3.348 1.00 90.50 88 TYR A N 1
ATOM 721 C CA . TYR A 1 88 ? 9.191 7.598 -3.364 1.00 90.50 88 TYR A CA 1
ATOM 722 C C . TYR A 1 88 ? 10.145 7.145 -4.470 1.00 90.50 88 TYR A C 1
ATOM 724 O O . TYR A 1 88 ? 10.689 6.037 -4.395 1.00 90.50 88 TYR A O 1
ATOM 732 N N . TRP A 1 89 ? 10.282 7.957 -5.512 1.00 90.75 89 TRP A N 1
ATOM 733 C CA . TRP A 1 89 ? 11.098 7.658 -6.677 1.00 90.75 89 TRP A CA 1
ATOM 734 C C . TRP A 1 89 ? 12.406 8.434 -6.615 1.00 90.75 89 TRP A C 1
ATOM 736 O O . TRP A 1 89 ? 12.428 9.657 -6.722 1.00 90.75 89 TRP A O 1
ATOM 746 N N . ASP A 1 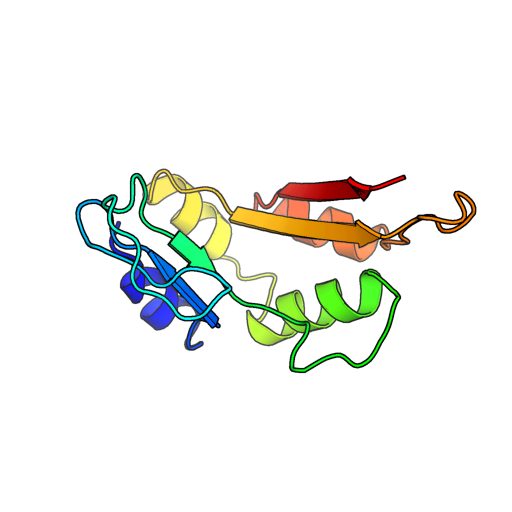90 ? 13.491 7.690 -6.446 1.00 85.69 90 ASP A N 1
ATOM 747 C CA . ASP A 1 90 ? 14.844 8.225 -6.432 1.00 85.69 90 ASP A CA 1
ATOM 748 C C . ASP A 1 90 ? 15.377 8.358 -7.870 1.00 85.69 90 ASP A C 1
ATOM 750 O O . ASP A 1 90 ? 15.645 7.356 -8.554 1.00 85.69 90 ASP A O 1
ATOM 754 N N . ASN A 1 91 ? 15.478 9.604 -8.335 1.00 86.44 91 ASN A N 1
ATOM 755 C CA . ASN A 1 91 ? 15.956 9.973 -9.662 1.00 86.44 91 ASN A CA 1
ATOM 756 C C . ASN A 1 91 ? 17.101 10.998 -9.591 1.00 86.44 91 ASN A C 1
ATOM 758 O O . ASN A 1 91 ? 17.098 11.968 -10.346 1.00 86.44 91 ASN A O 1
ATOM 762 N N . GLU A 1 92 ? 18.104 10.765 -8.737 1.00 81.31 92 GLU A N 1
ATOM 763 C CA . GLU A 1 92 ? 19.311 11.614 -8.626 1.00 81.31 92 GLU A CA 1
ATOM 764 C C . GLU A 1 92 ? 19.963 11.960 -9.982 1.00 81.31 92 GLU A C 1
ATOM 766 O O . GLU A 1 92 ? 20.466 13.061 -10.192 1.00 81.31 92 GLU A O 1
ATOM 771 N N . THR A 1 93 ? 19.963 11.031 -10.942 1.00 82.44 93 THR A N 1
ATOM 772 C CA . THR A 1 93 ? 20.568 11.240 -12.270 1.00 82.44 93 THR A CA 1
ATOM 773 C C . THR A 1 93 ? 19.640 11.940 -13.267 1.00 82.44 93 THR A C 1
ATOM 775 O O . THR A 1 93 ? 20.048 12.211 -14.398 1.00 82.44 93 THR A O 1
ATOM 778 N N . GLY A 1 94 ? 18.382 12.197 -12.898 1.00 81.38 94 GLY A N 1
ATOM 779 C CA . GLY A 1 94 ? 17.382 12.898 -13.708 1.00 81.38 94 GLY A CA 1
ATOM 780 C C . GLY A 1 94 ? 16.879 12.140 -14.944 1.00 81.38 94 GLY A C 1
ATOM 781 O O . GLY A 1 94 ? 16.006 12.632 -15.655 1.00 81.38 94 GLY A O 1
ATOM 782 N N . ASN A 1 95 ? 17.398 10.944 -15.222 1.00 81.56 95 ASN A N 1
ATOM 783 C CA . ASN A 1 95 ? 17.143 10.195 -16.455 1.00 81.56 95 ASN A CA 1
ATOM 784 C C . ASN A 1 95 ? 16.257 8.951 -16.262 1.00 81.56 95 ASN A C 1
ATOM 786 O O . ASN A 1 95 ? 16.049 8.196 -17.214 1.00 81.56 95 ASN A O 1
ATOM 790 N N . ARG A 1 96 ? 15.723 8.724 -15.056 1.00 81.88 96 ARG A N 1
ATOM 791 C CA . ARG A 1 96 ? 14.872 7.574 -14.729 1.00 81.88 96 ARG A CA 1
ATOM 792 C C . ARG A 1 96 ? 13.425 8.021 -14.565 1.00 81.88 96 ARG A C 1
ATOM 794 O O . ARG A 1 96 ? 13.072 8.665 -13.584 1.00 81.88 96 ARG A O 1
ATOM 801 N N . VAL A 1 97 ? 12.564 7.613 -15.492 1.00 84.62 97 VAL A N 1
ATOM 802 C CA . VAL A 1 97 ? 11.116 7.846 -15.399 1.00 84.62 97 VAL A CA 1
ATOM 803 C C . VAL A 1 97 ? 10.436 6.579 -14.869 1.00 84.62 97 VAL A C 1
ATOM 805 O O . VAL A 1 97 ? 10.647 5.503 -15.440 1.00 84.62 97 VAL A O 1
ATOM 808 N N . PRO A 1 98 ? 9.615 6.660 -13.807 1.00 90.88 98 PRO A N 1
ATOM 809 C CA . PRO A 1 98 ? 8.898 5.502 -13.301 1.00 90.88 98 PRO A CA 1
ATOM 810 C C . PRO A 1 98 ? 7.849 5.049 -14.315 1.00 90.88 98 PRO A C 1
ATOM 812 O O . PRO A 1 98 ? 6.914 5.777 -14.652 1.00 90.88 98 PRO A O 1
ATOM 815 N N . TYR A 1 99 ? 7.991 3.815 -14.790 1.00 93.69 99 TYR A N 1
ATOM 816 C CA . TYR A 1 99 ? 7.002 3.190 -15.657 1.00 93.69 99 TYR A CA 1
ATOM 817 C C . TYR A 1 99 ? 5.882 2.539 -14.840 1.00 93.69 99 TYR A C 1
ATOM 819 O O . TYR A 1 99 ? 6.150 1.785 -13.900 1.00 93.69 99 TYR A O 1
ATOM 827 N N . VAL A 1 100 ? 4.640 2.785 -15.264 1.00 96.44 100 VAL A N 1
ATOM 828 C CA . VAL A 1 100 ? 3.434 2.091 -14.799 1.00 96.44 100 VAL A CA 1
ATOM 829 C C . VAL A 1 100 ? 2.569 1.778 -16.007 1.00 96.44 100 VAL A C 1
ATOM 831 O O . VAL A 1 100 ? 2.303 2.670 -16.81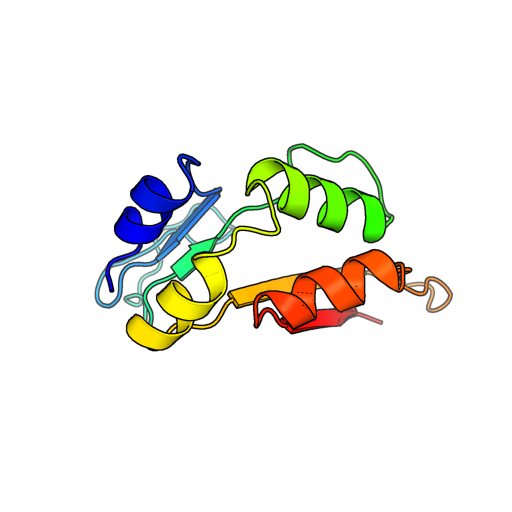5 1.00 96.44 100 VAL A O 1
ATOM 834 N N . SER A 1 101 ? 2.129 0.529 -16.132 1.00 97.12 101 SER A N 1
ATOM 835 C CA . SER A 1 101 ? 1.278 0.126 -17.249 1.00 97.12 101 SER A CA 1
ATOM 836 C C . SER A 1 101 ? -0.128 0.730 -17.148 1.00 97.12 101 SER A C 1
ATOM 838 O O . SER A 1 101 ? -0.669 0.927 -16.058 1.00 97.12 101 SER A O 1
ATOM 840 N N . GLU A 1 102 ? -0.760 0.979 -18.297 1.00 97.44 102 GLU A N 1
ATOM 841 C CA . GLU A 1 102 ? -2.145 1.471 -18.362 1.00 97.44 102 GLU A CA 1
ATOM 842 C C . GLU A 1 102 ? -3.133 0.525 -17.668 1.00 97.44 102 GLU A C 1
ATOM 844 O O . GLU A 1 102 ? -4.074 0.971 -17.016 1.00 97.44 102 GLU A O 1
ATOM 849 N N . ALA A 1 103 ? -2.902 -0.788 -17.761 1.00 96.56 103 ALA A N 1
ATOM 850 C CA . ALA A 1 103 ? -3.713 -1.785 -17.069 1.00 96.56 103 ALA A CA 1
ATOM 851 C C . ALA A 1 103 ? -3.625 -1.620 -15.542 1.00 96.56 103 ALA A C 1
ATOM 853 O O . ALA A 1 103 ? -4.653 -1.599 -14.867 1.00 96.56 103 ALA A O 1
ATOM 854 N N . THR A 1 104 ? -2.414 -1.429 -15.010 1.00 97.81 104 THR A N 1
ATOM 855 C CA . THR A 1 104 ? -2.186 -1.171 -13.582 1.00 97.81 104 THR A CA 1
ATOM 856 C C . THR A 1 104 ? -2.856 0.130 -13.134 1.00 97.81 104 THR A C 1
ATOM 858 O O . THR A 1 104 ? -3.521 0.140 -12.099 1.00 97.81 104 THR A O 1
ATOM 861 N N . ARG A 1 105 ? -2.754 1.214 -13.921 1.00 96.94 105 ARG A N 1
ATOM 862 C CA . ARG A 1 105 ? -3.436 2.489 -13.619 1.00 96.94 105 ARG A CA 1
ATOM 863 C C . ARG A 1 105 ? -4.950 2.321 -13.550 1.00 96.94 105 ARG A C 1
ATOM 865 O O . ARG A 1 105 ? -5.548 2.648 -12.529 1.00 96.94 105 ARG A O 1
ATOM 872 N N . LYS A 1 106 ? -5.551 1.729 -14.587 1.00 97.00 106 LYS A N 1
ATOM 873 C CA . LYS A 1 106 ? -7.001 1.494 -14.649 1.00 97.00 106 LYS A CA 1
ATOM 874 C C . LYS A 1 106 ? -7.497 0.617 -13.506 1.00 97.00 106 LYS A C 1
ATOM 876 O O . LYS A 1 106 ? -8.563 0.885 -12.962 1.00 97.00 106 LYS A O 1
ATOM 881 N N . LEU A 1 107 ? -6.733 -0.406 -13.118 1.00 97.00 107 LEU A N 1
ATOM 882 C CA . LEU A 1 107 ? -7.076 -1.243 -11.969 1.00 97.00 107 LEU A CA 1
ATOM 883 C C . LEU A 1 107 ? -7.113 -0.410 -10.685 1.00 97.00 107 LEU A C 1
ATOM 885 O O . LEU A 1 107 ? -8.125 -0.439 -9.986 1.00 97.00 107 LEU A O 1
ATOM 889 N N . ILE A 1 108 ? -6.057 0.357 -10.398 1.00 96.88 108 ILE A N 1
ATOM 890 C CA . ILE A 1 108 ? -5.976 1.208 -9.200 1.00 96.88 108 ILE A CA 1
ATOM 891 C C . ILE A 1 108 ? -7.139 2.212 -9.164 1.00 96.88 108 ILE A C 1
ATOM 893 O O . ILE A 1 108 ? -7.790 2.356 -8.131 1.00 96.88 108 ILE A O 1
ATOM 897 N N . GLU A 1 109 ? -7.445 2.852 -10.291 1.00 95.38 109 GLU A N 1
ATOM 898 C CA . GLU A 1 109 ? -8.558 3.800 -10.404 1.00 95.38 109 GLU A CA 1
ATOM 899 C C . GLU A 1 109 ? -9.925 3.122 -10.218 1.00 95.38 109 GLU A C 1
ATOM 901 O O . GLU A 1 109 ? -10.792 3.661 -9.530 1.00 95.38 109 GLU A O 1
ATOM 906 N N . SER A 1 110 ? -10.118 1.916 -10.767 1.00 94.69 110 SER A N 1
ATOM 907 C CA . SER A 1 110 ? -11.399 1.192 -10.694 1.00 94.69 110 SER A CA 1
ATOM 908 C C . SER A 1 110 ? -11.834 0.867 -9.261 1.00 94.69 110 SER A C 1
ATOM 910 O O . SER A 1 110 ? -13.028 0.883 -8.957 1.00 94.69 110 SER A O 1
ATOM 912 N N . ILE A 1 111 ? -10.869 0.643 -8.365 1.00 94.50 111 ILE A N 1
ATOM 913 C CA . ILE A 1 111 ? -11.105 0.371 -6.940 1.00 94.50 111 ILE A CA 1
ATOM 914 C C . ILE A 1 111 ? -11.135 1.648 -6.081 1.00 94.50 111 ILE A C 1
ATOM 916 O O . ILE A 1 111 ? -11.198 1.560 -4.856 1.00 94.50 111 ILE A O 1
ATOM 920 N N . GLY A 1 112 ? -11.071 2.835 -6.698 1.00 93.38 112 GLY A N 1
ATOM 921 C CA . GLY A 1 112 ? -11.028 4.126 -6.000 1.00 93.38 112 GLY A CA 1
ATOM 922 C C . GLY A 1 112 ? -9.673 4.450 -5.358 1.00 93.38 112 GLY A C 1
ATOM 923 O O . GLY A 1 112 ? -9.590 5.319 -4.489 1.00 93.38 112 GLY A O 1
ATOM 924 N N . GLY A 1 113 ? -8.613 3.740 -5.747 1.00 95.19 113 GLY A N 1
ATOM 925 C CA . GLY A 1 113 ? -7.249 4.020 -5.321 1.00 95.19 113 GLY A CA 1
ATOM 926 C C . GLY A 1 113 ? -6.625 5.169 -6.112 1.00 95.19 113 GLY A C 1
ATOM 927 O O . GLY A 1 113 ? -7.010 5.462 -7.241 1.00 95.19 113 GLY A O 1
ATOM 928 N N . VAL A 1 114 ? -5.614 5.804 -5.522 1.00 96.69 114 VAL A N 1
ATOM 929 C CA . VAL A 1 114 ? -4.811 6.844 -6.184 1.00 96.69 114 VAL A CA 1
ATOM 930 C C . VAL A 1 114 ? -3.354 6.406 -6.239 1.00 96.69 114 VAL A C 1
ATOM 932 O O . VAL A 1 114 ? -2.806 5.967 -5.227 1.00 96.69 114 VAL A O 1
ATOM 935 N N . LEU A 1 115 ? -2.719 6.546 -7.402 1.00 96.44 115 LEU A N 1
ATOM 936 C CA . LEU A 1 115 ? -1.275 6.385 -7.552 1.00 96.44 115 LEU A CA 1
ATOM 937 C C . LEU A 1 115 ? -0.582 7.739 -7.359 1.00 96.44 115 LEU A C 1
ATOM 939 O O . LEU A 1 115 ? -0.844 8.683 -8.099 1.00 96.44 115 LEU A O 1
ATOM 943 N N . GLU A 1 116 ? 0.322 7.812 -6.389 1.00 95.56 116 GLU A N 1
ATOM 944 C CA . GLU A 1 116 ? 1.132 8.987 -6.082 1.00 95.56 116 GLU A CA 1
ATOM 945 C C . GLU A 1 116 ? 2.613 8.622 -6.182 1.00 95.56 116 GLU A C 1
ATOM 947 O O . GLU A 1 116 ? 3.077 7.662 -5.562 1.00 95.56 116 GLU A O 1
ATOM 952 N N . ILE A 1 117 ? 3.341 9.386 -6.989 1.00 93.69 117 ILE A N 1
ATOM 953 C CA . ILE A 1 117 ? 4.780 9.245 -7.176 1.00 93.69 117 ILE A CA 1
ATOM 954 C C . ILE A 1 117 ? 5.406 10.550 -6.698 1.00 93.69 117 ILE A C 1
ATOM 956 O O . ILE A 1 117 ? 5.126 11.608 -7.259 1.00 93.69 117 ILE A O 1
ATOM 960 N N . ASP A 1 118 ? 6.215 10.453 -5.653 1.00 90.88 118 ASP A N 1
ATOM 961 C CA . ASP A 1 118 ? 6.999 11.547 -5.096 1.00 90.88 118 ASP A CA 1
ATOM 962 C C . ASP A 1 118 ? 8.425 11.417 -5.629 1.00 90.88 118 ASP A C 1
ATOM 964 O O . ASP A 1 118 ? 9.158 10.505 -5.243 1.00 90.88 118 ASP A O 1
ATOM 968 N N . GLU A 1 119 ? 8.770 12.250 -6.609 1.00 86.06 119 GLU A N 1
ATOM 969 C CA . GLU A 1 119 ? 10.062 12.202 -7.288 1.00 86.06 119 GLU A CA 1
ATOM 970 C C . GLU A 1 119 ? 11.072 13.096 -6.568 1.00 86.06 119 GLU A C 1
ATOM 972 O O . GLU A 1 119 ? 10.894 14.312 -6.484 1.00 86.06 119 GLU A O 1
ATOM 977 N N . TYR A 1 120 ? 12.167 12.489 -6.116 1.00 80.88 120 TYR A N 1
ATOM 978 C CA . TYR A 1 120 ? 13.353 13.209 -5.681 1.00 80.88 120 TYR A CA 1
ATOM 979 C C . TYR A 1 120 ? 14.329 13.359 -6.850 1.00 80.88 120 TYR A C 1
ATOM 981 O O . TYR A 1 120 ? 14.601 12.388 -7.563 1.00 80.88 120 TYR A O 1
ATOM 989 N N . ARG A 1 121 ? 14.829 14.582 -7.038 1.00 72.38 121 ARG A N 1
ATOM 990 C CA . ARG A 1 121 ? 15.804 14.972 -8.060 1.00 72.38 121 ARG A CA 1
ATOM 991 C C . ARG A 1 121 ? 16.980 15.680 -7.416 1.00 72.38 121 ARG A C 1
ATOM 993 O O . ARG A 1 121 ? 16.728 16.455 -6.463 1.00 72.38 121 ARG A O 1
#

Organism: Burkholderia ambifaria (strain ATCC BAA-244 / DSM 16087 / CCUG 44356 / LMG 19182 / AMMD) (NCBI:txid339670)

Sequence (121 aa):
MHPDTWTAFFGVFPSRTITRGKPYLLPSGRLGSRPGKLNLWALESKPAVHSDRLEPHLRYLIDRLSLPRDDVRERIERADARMRFFCYWDNETGNRVPYVSEATRKLIESIGGVLEIDEYR

Secondary structure (DSSP, 8-state):
--THHHHHHHT---SEEE-BTS--B-TTSPBPSSPBSS-EEE--STTT---S-HHHHHHHHHHHTTS--TTHHHHHHHTT--EEEEEEEE-TTS--PPP--HHHHHHHHHTTEEEEEEEE-

Foldseek 3Di:
DAQVVVCVVQVDQAPAWAGAPQWGADPVRDTDPDHDNDTDGHHFQVVPDPDLAVAVRLVVVCVSSVPPDPCLQVVCVVVVHAAEDEEAHEDPVVPDDHDHDPVSVCRCVVSRYYYYYRYDD